Protein AF-A0A0L8V8D2-F1 (afdb_monomer)

Organism: NCBI:txid1409788

Sequence (115 aa):
MILKVLFYILFGLPLVFQMIFGIKAIRGNGPIKLWLVSLLSCVGQLSVTIINSYLMAMFIRQAESHDGLPMIGVLAVNMIFGVLLLFVILIQSVIQYRLTRAKKHNKQTTPLDSK

Radius of gyration: 20.62 Å; Cα contacts (8 Å, |Δi|>4): 71; chains: 1; bounding box: 55×22×63 Å

Solvent-accessible surface area (backbone atoms only — not comparable to full-atom values): 6420 Å² total; per-residue (Å²): 112,68,68,60,56,51,55,61,56,51,67,50,46,30,48,53,48,39,57,57,51,34,52,33,21,61,73,63,76,48,98,54,54,45,70,58,45,50,50,52,26,52,52,43,46,52,53,43,45,53,52,51,53,51,54,47,53,53,50,34,64,73,64,77,45,87,68,61,62,66,57,52,50,53,51,53,52,48,47,53,48,49,52,52,39,51,52,52,51,49,54,53,50,53,51,41,51,52,53,53,52,53,54,55,53,57,60,65,76,56,68,92,85,84,132

Mean predicted aligned error: 7.89 Å

Structure (mmCIF, N/CA/C/O backbone):
data_AF-A0A0L8V8D2-F1
#
_entry.id   AF-A0A0L8V8D2-F1
#
loop_
_atom_site.group_PDB
_atom_site.id
_atom_site.type_symbol
_atom_site.label_atom_id
_atom_site.label_alt_id
_atom_site.label_comp_id
_atom_site.label_asym_id
_atom_site.label_entity_id
_atom_site.label_seq_id
_atom_site.pdbx_PDB_ins_code
_atom_site.Cartn_x
_atom_site.Cartn_y
_atom_site.Cartn_z
_atom_site.occupancy
_atom_site.B_iso_or_equiv
_atom_site.auth_seq_id
_atom_site.auth_comp_id
_atom_site.auth_asym_id
_atom_site.auth_atom_id
_atom_site.pdbx_PDB_model_num
ATOM 1 N N . MET A 1 1 ? 11.778 12.786 -17.465 1.00 62.81 1 MET A N 1
ATOM 2 C CA . MET A 1 1 ? 11.993 12.978 -16.010 1.00 62.81 1 MET A CA 1
ATOM 3 C C . MET A 1 1 ? 10.687 12.872 -15.218 1.00 62.81 1 MET A C 1
ATOM 5 O O . MET A 1 1 ? 10.604 12.007 -14.359 1.00 62.81 1 MET A O 1
ATOM 9 N N . ILE A 1 2 ? 9.647 13.643 -15.561 1.00 73.44 2 ILE A N 1
ATOM 10 C CA . ILE A 1 2 ? 8.319 13.611 -14.904 1.00 73.44 2 ILE A CA 1
ATOM 11 C C . ILE A 1 2 ? 7.693 12.207 -14.834 1.00 73.44 2 ILE A C 1
ATOM 13 O O . ILE A 1 2 ? 7.259 11.793 -13.764 1.00 73.44 2 ILE A O 1
ATOM 17 N N . LEU A 1 3 ? 7.726 11.435 -15.927 1.00 70.06 3 LEU A N 1
ATOM 18 C CA . LEU A 1 3 ? 7.164 10.076 -15.946 1.00 70.06 3 LEU A CA 1
ATOM 19 C C . LEU A 1 3 ? 7.831 9.130 -14.931 1.00 70.06 3 LEU A C 1
ATOM 21 O O . LEU A 1 3 ? 7.156 8.296 -14.341 1.00 70.06 3 LEU A O 1
ATOM 25 N N . LYS A 1 4 ? 9.145 9.276 -14.702 1.00 70.50 4 LYS A N 1
ATOM 26 C CA . LYS A 1 4 ? 9.892 8.458 -13.731 1.00 70.50 4 LYS A CA 1
ATOM 27 C C . LYS A 1 4 ? 9.506 8.815 -12.295 1.00 70.50 4 LYS A C 1
ATOM 29 O O . LYS A 1 4 ? 9.359 7.931 -11.467 1.00 70.50 4 LYS A O 1
ATOM 34 N N . VAL A 1 5 ? 9.297 10.098 -12.005 1.00 74.31 5 VAL A N 1
ATOM 35 C CA . VAL A 1 5 ? 8.829 10.546 -10.682 1.00 74.31 5 VAL A CA 1
ATOM 36 C C . VAL A 1 5 ? 7.408 10.044 -10.419 1.00 74.31 5 VAL A C 1
ATOM 38 O O . VAL A 1 5 ? 7.139 9.491 -9.355 1.00 74.31 5 VAL A O 1
ATOM 41 N N . LEU A 1 6 ? 6.521 10.160 -11.412 1.00 75.50 6 LEU A N 1
ATOM 42 C CA . LEU A 1 6 ? 5.153 9.648 -11.333 1.00 75.50 6 LEU A CA 1
ATOM 43 C C . LEU A 1 6 ? 5.130 8.131 -11.083 1.00 75.50 6 LEU A C 1
ATOM 45 O O . LEU A 1 6 ? 4.370 7.661 -10.241 1.00 75.50 6 LEU A O 1
ATOM 49 N N . PHE A 1 7 ? 6.019 7.391 -11.751 1.00 73.50 7 PHE A N 1
ATOM 50 C CA . PHE A 1 7 ? 6.200 5.951 -11.574 1.00 73.50 7 PHE A CA 1
ATOM 51 C C . PHE A 1 7 ? 6.485 5.572 -10.114 1.00 73.50 7 PHE A C 1
ATOM 53 O O . PHE A 1 7 ? 5.818 4.695 -9.572 1.00 73.50 7 PHE A O 1
ATOM 60 N N . TYR A 1 8 ? 7.412 6.266 -9.443 1.00 72.12 8 TYR A N 1
ATOM 61 C CA . TYR A 1 8 ? 7.741 5.989 -8.038 1.00 72.12 8 TYR A CA 1
ATOM 62 C C . TYR A 1 8 ? 6.613 6.357 -7.066 1.00 72.12 8 TYR A C 1
ATOM 64 O O . TYR A 1 8 ? 6.365 5.621 -6.113 1.00 72.12 8 TYR A O 1
ATOM 72 N N . ILE A 1 9 ? 5.903 7.462 -7.314 1.00 76.44 9 ILE A N 1
ATOM 73 C CA . ILE A 1 9 ? 4.790 7.905 -6.458 1.00 76.44 9 ILE A CA 1
ATOM 74 C C . ILE A 1 9 ? 3.620 6.910 -6.515 1.00 76.44 9 ILE A C 1
ATOM 76 O O . ILE A 1 9 ? 2.969 6.663 -5.497 1.00 76.44 9 ILE A O 1
ATOM 80 N N . LEU A 1 10 ? 3.372 6.297 -7.678 1.00 79.56 10 LEU A N 1
ATOM 81 C CA . LEU A 1 10 ? 2.264 5.360 -7.865 1.00 79.56 10 LEU A CA 1
ATOM 82 C C . LEU A 1 10 ? 2.379 4.093 -7.001 1.00 79.56 10 LEU A C 1
ATOM 84 O O . LEU A 1 10 ? 1.350 3.601 -6.544 1.00 79.56 10 LEU A O 1
ATOM 88 N N . PHE A 1 11 ? 3.590 3.591 -6.719 1.00 79.12 11 PHE A N 1
ATOM 89 C CA . PHE A 1 11 ? 3.783 2.363 -5.923 1.00 79.12 11 PHE A CA 1
ATOM 90 C C . PHE A 1 11 ? 3.231 2.464 -4.502 1.00 79.12 11 PHE A C 1
ATOM 92 O O . PHE A 1 11 ? 2.649 1.512 -3.988 1.00 79.12 11 PHE A O 1
ATOM 99 N N . GLY A 1 12 ? 3.431 3.611 -3.853 1.00 81.56 12 GLY A N 1
ATOM 100 C CA . GLY A 1 12 ? 3.016 3.811 -2.467 1.00 81.56 12 GLY A CA 1
ATOM 101 C C . GLY A 1 12 ? 1.541 4.170 -2.320 1.00 81.56 12 GLY A C 1
ATOM 102 O O . GLY A 1 12 ? 1.008 4.108 -1.214 1.00 81.56 12 GLY A O 1
ATOM 103 N N . LEU A 1 13 ? 0.866 4.550 -3.408 1.00 89.44 13 LEU A N 1
ATOM 104 C CA . LEU A 1 13 ? -0.469 5.137 -3.345 1.00 89.44 13 LEU A CA 1
ATOM 105 C C . LEU A 1 13 ? -1.521 4.192 -2.729 1.00 89.44 13 LEU A C 1
ATOM 107 O O . LEU A 1 13 ? -2.229 4.635 -1.819 1.00 89.44 13 LEU A O 1
ATOM 111 N N . PRO A 1 14 ? -1.609 2.901 -3.117 1.00 90.81 14 PRO A N 1
ATOM 112 C CA . PRO A 1 14 ? -2.567 1.974 -2.509 1.00 90.81 14 PRO A CA 1
ATOM 113 C C . PRO A 1 14 ? -2.282 1.732 -1.020 1.00 90.81 14 PRO A C 1
ATOM 115 O O . PRO A 1 14 ? -3.206 1.646 -0.211 1.00 90.81 14 PRO A O 1
ATOM 118 N N . LEU A 1 15 ? -1.003 1.699 -0.633 1.00 90.81 15 LEU A N 1
ATOM 119 C CA . LEU A 1 15 ? -0.578 1.546 0.759 1.00 90.81 15 LEU A CA 1
ATOM 120 C C . LEU A 1 15 ? -0.964 2.762 1.609 1.00 90.81 15 LEU A C 1
ATOM 122 O O . LEU A 1 15 ? -1.522 2.612 2.695 1.00 90.81 15 LEU A O 1
ATOM 126 N N . VAL A 1 16 ? -0.710 3.972 1.107 1.00 91.56 16 VAL A N 1
ATOM 127 C CA . VAL A 1 16 ? -1.089 5.223 1.778 1.00 91.56 16 VAL A CA 1
ATOM 128 C C . VAL A 1 16 ? -2.608 5.314 1.921 1.00 91.56 16 VAL A C 1
ATOM 130 O O . VAL A 1 16 ? -3.106 5.642 3.001 1.00 91.56 16 VAL A O 1
ATOM 133 N N . PHE A 1 17 ? -3.353 4.951 0.875 1.00 92.56 17 PHE A N 1
ATOM 134 C CA . PHE A 1 17 ? -4.810 4.877 0.923 1.00 92.56 17 PHE A CA 1
ATOM 135 C C . PHE A 1 17 ? -5.292 3.894 2.007 1.00 92.56 17 PHE A C 1
ATOM 137 O O . PHE A 1 17 ? -6.100 4.280 2.857 1.00 92.56 17 PHE A O 1
ATOM 144 N N . GLN A 1 18 ? -4.732 2.679 2.069 1.00 93.75 18 GLN A N 1
ATOM 145 C CA . GLN A 1 18 ? -5.053 1.694 3.109 1.00 93.75 18 GLN A CA 1
ATOM 146 C C . GLN A 1 18 ? -4.732 2.204 4.521 1.00 93.75 18 GLN A C 1
ATOM 148 O O . GLN A 1 18 ? -5.513 1.989 5.451 1.00 93.75 18 GLN A O 1
ATOM 153 N N . MET A 1 19 ? -3.603 2.888 4.714 1.00 92.44 19 MET A N 1
ATOM 154 C CA . MET A 1 19 ? -3.229 3.436 6.020 1.00 92.44 19 MET A CA 1
ATOM 155 C C . MET A 1 19 ? -4.219 4.508 6.484 1.00 92.44 19 MET A C 1
ATOM 157 O O . MET A 1 19 ? -4.725 4.433 7.602 1.00 92.44 19 MET A O 1
ATOM 161 N N . ILE A 1 20 ? -4.559 5.472 5.626 1.00 92.38 20 ILE A N 1
ATOM 162 C CA . ILE A 1 20 ? -5.422 6.600 6.004 1.00 92.38 20 ILE A CA 1
ATOM 163 C C . ILE A 1 20 ? -6.877 6.149 6.171 1.00 92.38 20 ILE A C 1
ATOM 165 O O . ILE A 1 20 ? -7.500 6.394 7.210 1.00 92.38 20 ILE A O 1
ATOM 169 N N . PHE A 1 21 ? -7.441 5.490 5.158 1.00 92.06 21 PHE A N 1
ATOM 170 C CA . PHE A 1 21 ? -8.854 5.116 5.161 1.00 92.06 21 PHE A CA 1
ATOM 171 C C . PHE A 1 21 ? -9.127 3.883 6.017 1.00 92.06 21 PHE A C 1
ATOM 173 O O . PHE A 1 21 ? -10.182 3.815 6.646 1.00 92.06 21 PHE A O 1
ATOM 180 N N . GLY A 1 22 ? -8.170 2.960 6.132 1.00 88.94 22 GLY A N 1
ATOM 181 C CA . GLY A 1 22 ? -8.293 1.805 7.018 1.00 88.94 22 GLY A CA 1
ATOM 182 C C . GLY A 1 22 ? -8.379 2.223 8.484 1.00 88.94 22 GLY A C 1
ATOM 183 O O . GLY A 1 22 ? -9.276 1.781 9.198 1.00 88.94 22 GLY A O 1
ATOM 184 N N . ILE A 1 23 ? -7.542 3.170 8.928 1.00 88.44 23 ILE A N 1
ATOM 185 C CA . ILE A 1 23 ? -7.624 3.721 10.292 1.00 88.44 23 ILE A CA 1
ATOM 186 C C . ILE A 1 23 ? -8.962 4.438 10.522 1.00 88.44 23 ILE A C 1
ATOM 188 O O . ILE A 1 23 ? -9.596 4.236 11.562 1.00 88.44 23 ILE A O 1
ATOM 192 N N . LYS A 1 24 ? -9.424 5.253 9.562 1.00 88.31 24 LYS A N 1
ATOM 193 C CA . LYS A 1 24 ? -10.735 5.922 9.654 1.00 88.31 24 LYS A CA 1
ATOM 194 C C . LYS A 1 24 ? -11.883 4.913 9.763 1.00 88.31 24 LYS A C 1
ATOM 196 O O . LYS A 1 24 ? -12.777 5.110 10.587 1.00 88.31 24 LYS A O 1
ATOM 201 N N . ALA A 1 25 ? -11.827 3.823 8.998 1.00 88.94 25 ALA A N 1
ATOM 202 C CA . ALA A 1 25 ? -12.814 2.749 9.037 1.00 88.94 25 ALA A CA 1
ATOM 203 C C . ALA A 1 25 ? -12.807 1.997 10.380 1.00 88.94 25 ALA A C 1
ATOM 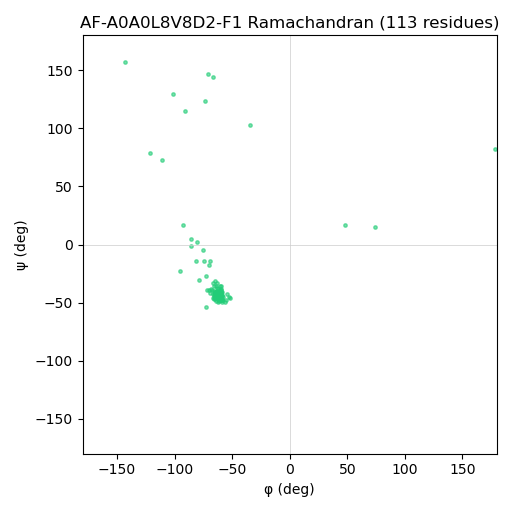205 O O . ALA A 1 25 ? -13.871 1.714 10.926 1.00 88.94 25 ALA A O 1
ATOM 206 N N . ILE A 1 26 ? -11.631 1.730 10.961 1.00 88.12 26 ILE A N 1
ATOM 207 C CA . ILE A 1 26 ? -11.502 1.097 12.288 1.00 88.12 26 ILE A CA 1
ATOM 208 C C . ILE A 1 26 ? -12.112 1.972 13.387 1.00 88.12 26 ILE A C 1
ATOM 210 O O . ILE A 1 26 ? -12.807 1.466 14.268 1.00 88.12 26 ILE A O 1
ATOM 214 N N . ARG A 1 27 ? -11.862 3.286 13.341 1.00 85.00 27 ARG A N 1
ATOM 215 C CA . ARG A 1 27 ? -12.405 4.240 14.323 1.00 85.00 27 ARG A CA 1
ATOM 216 C C . ARG A 1 27 ? -13.919 4.428 14.196 1.00 85.00 27 ARG A C 1
ATOM 218 O O . ARG A 1 27 ? -14.533 4.939 15.123 1.00 85.00 27 ARG A O 1
ATOM 225 N N . GLY A 1 28 ? -14.523 3.983 13.092 1.00 79.06 28 GLY A N 1
ATOM 226 C CA . GLY A 1 28 ? -15.937 4.214 12.796 1.00 79.06 28 GLY A CA 1
ATOM 227 C C . GLY A 1 28 ? -16.239 5.655 12.373 1.00 79.06 28 GLY A C 1
ATOM 228 O O . GLY A 1 28 ? -17.398 6.045 12.347 1.00 79.06 28 GLY A O 1
ATOM 229 N N . ASN A 1 29 ? -15.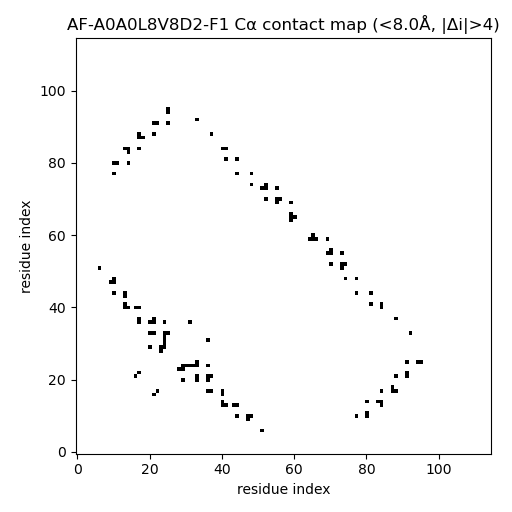211 6.436 12.021 1.00 76.12 29 ASN A N 1
ATOM 230 C CA . ASN A 1 29 ? -15.327 7.855 11.663 1.00 76.12 29 ASN A CA 1
ATOM 231 C C . ASN A 1 29 ? -15.504 8.074 10.146 1.00 76.12 29 ASN A C 1
ATOM 233 O O . ASN A 1 29 ? -15.254 9.170 9.649 1.00 76.12 29 ASN A O 1
ATOM 237 N N . GLY A 1 30 ? -15.863 7.039 9.383 1.00 72.75 30 GLY A N 1
ATOM 238 C CA . GLY A 1 30 ? -15.987 7.120 7.929 1.00 72.75 30 GLY A CA 1
ATOM 239 C C . GLY A 1 30 ? -17.154 6.295 7.384 1.00 72.75 30 GLY A C 1
ATOM 240 O O . GLY A 1 30 ? -17.563 5.326 8.023 1.00 72.75 30 GLY A O 1
ATOM 241 N N . PRO A 1 31 ? -17.667 6.642 6.189 1.00 78.56 31 PRO A N 1
ATOM 242 C CA . PRO A 1 31 ? -18.802 5.947 5.578 1.00 78.56 31 PRO A CA 1
ATOM 243 C C . PRO A 1 31 ? -18.431 4.569 5.005 1.00 78.56 31 PRO A C 1
ATOM 245 O O . PRO A 1 31 ? -19.308 3.764 4.700 1.00 78.56 31 PRO A O 1
ATOM 248 N N . ILE A 1 32 ? -17.135 4.284 4.846 1.00 84.00 32 ILE A N 1
ATOM 249 C CA . ILE A 1 32 ? -16.636 3.086 4.165 1.00 84.00 32 ILE A CA 1
ATOM 250 C C . ILE A 1 32 ? -16.196 2.036 5.191 1.00 84.00 32 ILE A C 1
ATOM 252 O O . ILE A 1 32 ? -15.411 2.319 6.097 1.00 84.00 32 ILE A O 1
ATOM 256 N N . LYS A 1 33 ? -16.677 0.798 5.025 1.00 88.94 33 LYS A N 1
ATOM 257 C CA . LYS A 1 33 ? -16.292 -0.355 5.856 1.00 88.94 33 LYS A CA 1
ATOM 258 C C . LYS A 1 33 ? -14.851 -0.786 5.564 1.00 88.94 33 LYS A C 1
ATOM 260 O O . LYS A 1 33 ? -14.433 -0.765 4.409 1.00 88.94 33 LYS A O 1
ATOM 265 N N . LEU A 1 34 ? -14.137 -1.275 6.586 1.00 89.19 34 LEU A N 1
ATOM 266 C CA . LEU A 1 34 ? -12.730 -1.695 6.471 1.00 89.19 34 LEU A CA 1
ATOM 267 C C . LEU A 1 34 ? -12.500 -2.682 5.319 1.00 89.19 34 LEU A C 1
ATOM 269 O O . LEU A 1 34 ? -11.600 -2.471 4.518 1.00 89.19 34 LEU A O 1
ATOM 273 N N . TRP A 1 35 ? -13.350 -3.706 5.192 1.00 86.69 35 TRP A N 1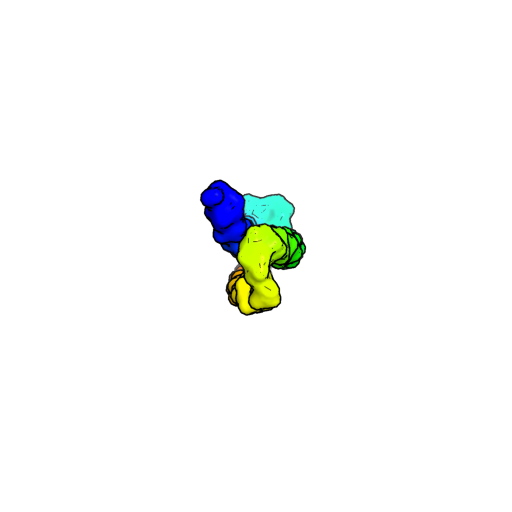
ATOM 274 C CA . TRP A 1 35 ? -13.227 -4.699 4.119 1.00 86.69 35 TRP A CA 1
ATOM 275 C C . TRP A 1 35 ? -13.318 -4.080 2.716 1.00 86.69 35 TRP A C 1
ATOM 277 O O . TRP A 1 35 ? -12.583 -4.486 1.821 1.00 86.69 35 TRP A O 1
ATOM 287 N N . LEU A 1 36 ? -14.155 -3.052 2.536 1.00 92.19 36 LEU A N 1
ATOM 288 C CA . LEU A 1 36 ? -14.291 -2.356 1.256 1.00 92.19 36 LEU A CA 1
ATOM 289 C C . LEU A 1 36 ? -13.058 -1.490 0.964 1.00 92.19 36 LEU A C 1
ATOM 291 O O . LEU A 1 36 ? -12.577 -1.486 -0.165 1.00 92.19 36 LEU A O 1
ATOM 295 N N . VAL A 1 37 ? -12.498 -0.825 1.984 1.00 92.94 37 VAL A N 1
ATOM 296 C CA . VAL A 1 37 ? -11.210 -0.115 1.861 1.00 92.94 37 VAL A CA 1
ATOM 297 C C . VAL A 1 37 ? -10.104 -1.090 1.452 1.00 92.94 37 VAL A C 1
ATOM 299 O O . VAL A 1 37 ? -9.389 -0.821 0.494 1.00 92.94 37 VAL A O 1
ATOM 302 N N . SER A 1 38 ? -10.008 -2.245 2.114 1.00 92.56 38 SER A N 1
ATOM 303 C CA . SER A 1 38 ? -9.032 -3.289 1.786 1.00 92.56 38 SER A CA 1
ATOM 304 C C . SER A 1 38 ? -9.182 -3.813 0.361 1.00 92.56 38 SER A C 1
ATOM 306 O O . SER A 1 38 ? -8.183 -3.975 -0.335 1.00 92.56 38 SER A O 1
ATOM 308 N N . LEU A 1 39 ? -10.415 -4.035 -0.101 1.00 93.06 39 LEU A N 1
ATOM 309 C CA . LEU A 1 39 ? -10.677 -4.497 -1.462 1.00 93.06 39 LEU A CA 1
ATOM 310 C C . LEU A 1 39 ? -10.265 -3.447 -2.503 1.00 93.06 39 LEU A C 1
ATOM 312 O O . LEU A 1 39 ? -9.587 -3.788 -3.469 1.00 93.06 39 LEU A O 1
ATOM 316 N N . LEU A 1 40 ? -10.590 -2.170 -2.271 1.00 93.44 40 LEU A N 1
ATOM 317 C CA . LEU A 1 40 ? -10.147 -1.066 -3.130 1.00 93.44 40 LEU A CA 1
ATOM 318 C C . LEU A 1 40 ? -8.623 -0.945 -3.170 1.00 93.44 40 LEU A C 1
ATOM 320 O O . LEU A 1 40 ? -8.063 -0.760 -4.245 1.00 93.44 40 LEU A O 1
ATOM 324 N N . SER A 1 41 ? -7.945 -1.092 -2.033 1.00 93.62 41 SER A N 1
ATOM 325 C CA . SER A 1 41 ? -6.483 -1.055 -1.975 1.00 93.62 41 SER A CA 1
ATOM 326 C C . SER A 1 41 ? -5.845 -2.219 -2.729 1.00 93.62 41 SER A C 1
ATOM 328 O O . SER A 1 41 ? -4.875 -2.012 -3.453 1.00 93.62 41 SER A O 1
ATOM 330 N N . CYS A 1 42 ? -6.397 -3.432 -2.618 1.00 92.75 42 CYS A N 1
ATOM 331 C CA . CYS A 1 42 ? -5.917 -4.589 -3.377 1.00 92.75 42 CYS A CA 1
ATOM 332 C C . CYS A 1 42 ? -6.099 -4.390 -4.887 1.00 92.75 42 CYS A C 1
ATOM 334 O O . CYS A 1 42 ? -5.162 -4.608 -5.653 1.00 92.75 42 CYS A O 1
ATOM 336 N N . VAL A 1 43 ? -7.276 -3.927 -5.319 1.00 94.19 43 VAL A N 1
ATOM 337 C CA . VAL A 1 43 ? -7.536 -3.611 -6.733 1.00 94.19 43 VAL A CA 1
ATOM 338 C C . VAL A 1 43 ? -6.615 -2.486 -7.211 1.00 94.19 43 VAL A C 1
ATOM 340 O O . VAL A 1 43 ? -6.036 -2.581 -8.289 1.00 94.19 43 VAL A O 1
ATOM 343 N N . GLY A 1 44 ? -6.412 -1.455 -6.390 1.00 92.25 44 GLY A N 1
ATOM 344 C CA . GLY A 1 44 ? -5.478 -0.366 -6.666 1.00 92.25 44 GLY A CA 1
ATOM 345 C C . GLY A 1 44 ? -4.044 -0.860 -6.854 1.00 92.25 44 GLY A C 1
ATOM 346 O O . GLY A 1 44 ? -3.391 -0.468 -7.817 1.00 92.25 44 GLY A O 1
ATOM 347 N N . GLN A 1 45 ? -3.573 -1.768 -5.996 1.00 91.75 45 GLN A N 1
ATOM 348 C CA . GLN A 1 45 ? -2.238 -2.360 -6.102 1.00 91.75 45 GLN A CA 1
ATOM 349 C C . GLN A 1 45 ? -2.068 -3.178 -7.389 1.00 91.75 45 GLN A C 1
ATOM 351 O O . GLN A 1 45 ? -1.026 -3.084 -8.042 1.00 91.75 45 GLN A O 1
ATOM 356 N N . LEU A 1 46 ? -3.089 -3.939 -7.791 1.00 91.50 46 LEU A N 1
ATOM 357 C CA . LEU A 1 46 ? -3.075 -4.675 -9.059 1.00 91.50 46 LEU A CA 1
ATOM 358 C C . LEU A 1 46 ? -3.033 -3.725 -10.261 1.00 91.50 46 LEU A C 1
ATOM 360 O O . LEU A 1 46 ? -2.190 -3.893 -11.141 1.00 91.50 46 LEU A O 1
ATOM 364 N N . SER A 1 47 ? -3.875 -2.690 -10.268 1.00 91.94 47 SER A N 1
ATOM 365 C CA . SER A 1 47 ? -3.887 -1.675 -11.327 1.00 91.94 47 SER A CA 1
ATOM 366 C C . SER A 1 47 ? -2.541 -0.960 -11.447 1.00 91.94 47 SER A C 1
ATOM 368 O O . SER A 1 47 ? -2.007 -0.835 -12.547 1.00 91.94 47 SER A O 1
ATOM 370 N N . VAL A 1 48 ? -1.945 -0.552 -10.321 1.00 90.81 48 VAL A N 1
ATOM 371 C CA . VAL A 1 48 ? -0.608 0.063 -10.286 1.00 90.81 48 VAL A CA 1
ATOM 372 C C . VAL A 1 48 ? 0.453 -0.896 -10.820 1.00 90.81 48 VAL A C 1
ATOM 374 O O . VAL A 1 48 ? 1.301 -0.481 -11.606 1.00 90.81 48 VAL A O 1
ATOM 377 N N . THR A 1 49 ? 0.384 -2.179 -10.459 1.00 90.00 49 THR A N 1
ATOM 378 C CA . THR A 1 49 ? 1.326 -3.191 -10.953 1.00 90.00 49 THR A CA 1
ATOM 379 C C . THR A 1 49 ? 1.260 -3.304 -12.476 1.00 90.00 49 THR A C 1
ATOM 381 O O . THR A 1 49 ? 2.295 -3.225 -13.132 1.00 90.00 49 THR A O 1
ATOM 384 N N . ILE A 1 50 ? 0.055 -3.405 -13.048 1.00 89.62 50 ILE A N 1
ATOM 385 C CA . ILE A 1 50 ? -0.150 -3.500 -14.502 1.00 89.62 50 ILE A CA 1
ATOM 386 C C . ILE A 1 50 ? 0.376 -2.247 -15.212 1.00 89.62 50 ILE A C 1
ATOM 388 O O . ILE A 1 50 ? 1.133 -2.357 -16.179 1.00 89.62 50 ILE A O 1
ATOM 392 N N . ILE A 1 51 ? 0.018 -1.058 -14.717 1.00 89.12 51 ILE A N 1
ATOM 393 C CA . ILE A 1 51 ? 0.462 0.221 -15.290 1.00 89.12 51 ILE A CA 1
ATOM 394 C C . ILE A 1 51 ? 1.990 0.322 -15.241 1.00 89.12 51 ILE A C 1
A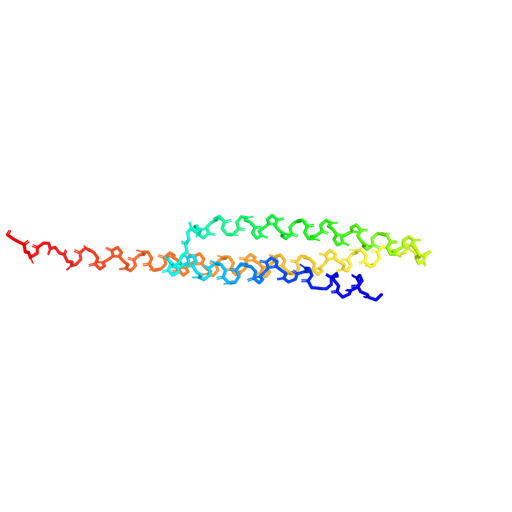TOM 396 O O . ILE A 1 51 ? 2.616 0.684 -16.238 1.00 89.12 51 ILE A O 1
ATOM 400 N N . ASN A 1 52 ? 2.605 -0.046 -14.115 1.00 87.06 52 ASN A N 1
ATOM 401 C CA . ASN A 1 52 ? 4.052 0.012 -13.952 1.00 87.06 52 ASN A CA 1
ATOM 402 C C . ASN A 1 52 ? 4.778 -0.997 -14.853 1.00 87.06 52 ASN A C 1
ATOM 404 O O . ASN A 1 52 ? 5.802 -0.666 -15.453 1.00 87.06 52 ASN A O 1
ATOM 408 N N . SER A 1 53 ? 4.244 -2.208 -15.011 1.00 86.25 53 SER A N 1
ATOM 409 C CA . SER A 1 53 ? 4.786 -3.189 -15.955 1.00 86.25 53 SER A CA 1
ATOM 410 C C . SER A 1 53 ? 4.710 -2.690 -17.399 1.00 86.25 53 SER A C 1
ATOM 412 O O . SER A 1 53 ? 5.684 -2.829 -18.140 1.00 86.25 53 SER A O 1
ATOM 414 N N . TYR A 1 54 ? 3.600 -2.058 -17.791 1.00 86.75 54 TYR A N 1
ATOM 415 C CA . TYR A 1 54 ? 3.443 -1.491 -19.130 1.00 86.75 54 TYR A CA 1
ATOM 416 C C . TYR A 1 54 ? 4.405 -0.320 -19.382 1.00 86.75 54 TYR A C 1
ATOM 418 O O . TYR A 1 54 ? 5.098 -0.303 -20.399 1.00 86.75 54 TYR A O 1
ATOM 426 N N . LEU A 1 55 ? 4.518 0.622 -18.436 1.00 85.31 55 LEU A N 1
ATOM 427 C CA . LEU A 1 55 ? 5.464 1.741 -18.539 1.00 85.31 55 LEU A CA 1
ATOM 428 C C . LEU A 1 55 ? 6.909 1.249 -18.658 1.00 85.31 55 LEU A C 1
ATOM 430 O O . LEU A 1 55 ? 7.663 1.752 -19.490 1.00 85.31 55 LEU A O 1
ATOM 434 N N . MET A 1 56 ? 7.296 0.255 -17.855 1.00 84.62 56 MET A N 1
ATOM 435 C CA . MET A 1 56 ? 8.642 -0.309 -17.921 1.00 84.62 56 MET A CA 1
ATOM 436 C C . MET A 1 56 ? 8.899 -0.996 -19.267 1.00 84.62 56 MET A C 1
ATOM 438 O O . MET A 1 56 ? 9.949 -0.779 -19.863 1.00 84.62 56 MET A O 1
ATOM 442 N N . ALA A 1 57 ? 7.930 -1.745 -19.801 1.00 84.88 57 ALA A N 1
ATOM 443 C CA . ALA A 1 57 ? 8.052 -2.353 -21.125 1.00 84.88 57 ALA A CA 1
ATOM 444 C C . ALA A 1 57 ? 8.250 -1.304 -22.236 1.00 84.88 57 ALA A C 1
ATOM 446 O O . ALA A 1 57 ? 9.048 -1.518 -23.149 1.00 84.88 57 ALA A O 1
ATOM 447 N N . MET A 1 58 ? 7.579 -0.149 -22.149 1.00 83.69 58 MET A N 1
ATOM 448 C CA . MET A 1 58 ? 7.803 0.960 -23.085 1.00 83.69 58 MET A CA 1
ATOM 449 C C . MET A 1 58 ? 9.213 1.548 -22.961 1.00 83.69 58 MET A C 1
ATOM 451 O O . MET A 1 58 ? 9.848 1.809 -23.981 1.00 83.69 58 MET A O 1
ATOM 455 N N . PHE A 1 59 ? 9.727 1.722 -21.738 1.00 81.56 59 PHE A N 1
ATOM 456 C CA . PHE A 1 59 ? 11.087 2.225 -21.527 1.00 81.56 59 PHE A CA 1
ATOM 457 C C . PHE A 1 59 ? 12.160 1.267 -22.044 1.00 81.56 59 PHE A C 1
ATOM 459 O O . PHE A 1 59 ? 13.105 1.721 -22.680 1.00 81.56 59 PHE A O 1
ATOM 466 N N . ILE A 1 60 ? 11.998 -0.039 -21.816 1.00 83.44 60 ILE A N 1
ATOM 467 C CA . ILE A 1 60 ? 12.903 -1.080 -22.326 1.00 83.44 60 ILE A CA 1
ATOM 468 C C . ILE A 1 60 ? 12.952 -1.027 -23.859 1.00 83.44 60 ILE A C 1
ATOM 470 O O . ILE A 1 60 ? 14.033 -0.960 -24.438 1.00 83.44 60 ILE A O 1
ATOM 474 N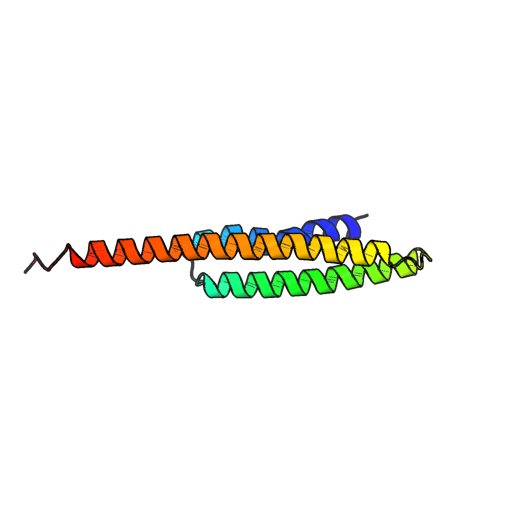 N . ARG A 1 61 ? 11.784 -0.949 -24.517 1.00 83.12 61 ARG A N 1
ATOM 475 C CA . ARG A 1 61 ? 11.693 -0.823 -25.983 1.00 83.12 61 ARG A CA 1
ATOM 476 C C . ARG A 1 61 ? 12.367 0.440 -26.521 1.00 83.12 61 ARG A C 1
ATOM 478 O O . ARG A 1 61 ? 12.997 0.378 -27.567 1.00 83.12 61 ARG A O 1
ATOM 485 N N . GLN A 1 62 ? 12.236 1.573 -25.829 1.00 81.94 62 GLN A N 1
ATOM 486 C CA . GLN A 1 62 ? 12.878 2.831 -26.235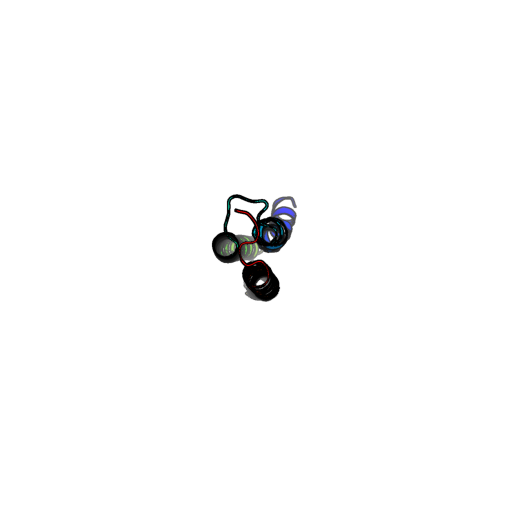 1.00 81.94 62 GLN A CA 1
ATOM 487 C C . GLN A 1 62 ? 14.392 2.843 -26.005 1.00 81.94 62 GLN A C 1
ATOM 489 O O . GLN A 1 62 ? 15.100 3.567 -26.694 1.00 81.94 62 GLN A O 1
ATOM 494 N N . ALA A 1 63 ? 14.887 2.078 -25.034 1.00 80.50 63 ALA A N 1
ATOM 495 C CA . ALA A 1 63 ? 16.304 2.020 -24.694 1.00 80.50 63 ALA A CA 1
ATOM 496 C C . ALA A 1 63 ? 17.101 1.005 -25.539 1.00 80.50 63 ALA A C 1
ATOM 498 O O . ALA A 1 63 ? 18.259 0.756 -25.209 1.00 80.50 63 ALA A O 1
ATOM 499 N N . GLU A 1 64 ? 16.475 0.363 -26.541 1.00 74.75 64 GLU A N 1
ATOM 500 C CA . GLU A 1 64 ? 17.021 -0.757 -27.346 1.00 74.75 64 GLU A CA 1
ATOM 501 C C . GLU A 1 64 ? 17.658 -1.888 -26.514 1.00 74.75 64 GLU A C 1
ATOM 503 O O . GLU A 1 64 ? 18.396 -2.740 -27.008 1.00 74.75 64 GLU A O 1
ATOM 508 N N . SER A 1 65 ? 17.351 -1.918 -25.221 1.00 65.62 65 SER A N 1
ATOM 509 C CA . SER A 1 65 ? 17.903 -2.861 -24.267 1.00 65.62 65 SER A CA 1
ATOM 510 C C . SER A 1 65 ? 16.966 -4.059 -24.238 1.00 65.62 65 SER A C 1
ATOM 512 O O . SER A 1 65 ? 15.818 -3.926 -23.833 1.00 65.62 65 SER A O 1
ATOM 514 N N . HIS A 1 66 ? 17.426 -5.229 -24.676 1.00 65.19 66 HIS A N 1
ATOM 515 C CA . HIS A 1 66 ? 16.618 -6.457 -24.665 1.00 65.19 66 HIS A CA 1
ATOM 516 C C . HIS A 1 66 ? 16.572 -7.158 -23.297 1.00 65.19 66 HIS A C 1
ATOM 518 O O . HIS A 1 66 ? 15.932 -8.201 -23.160 1.00 65.19 66 HIS A O 1
ATOM 524 N N . ASP A 1 67 ? 17.212 -6.592 -22.273 1.00 74.38 67 ASP A N 1
ATOM 525 C CA . ASP A 1 67 ? 17.253 -7.206 -20.953 1.00 74.38 67 ASP A CA 1
ATOM 526 C C . ASP A 1 67 ? 15.909 -7.084 -20.231 1.00 74.38 67 ASP A C 1
ATOM 528 O O . ASP A 1 67 ? 15.395 -5.996 -19.975 1.00 74.38 67 ASP A O 1
ATOM 532 N N . GLY A 1 68 ? 15.359 -8.231 -19.826 1.00 77.06 68 GLY A N 1
ATOM 533 C CA . GLY A 1 68 ? 14.156 -8.319 -18.990 1.00 77.06 68 GLY A CA 1
ATOM 534 C C . GLY A 1 68 ? 14.394 -7.974 -17.514 1.00 77.06 68 GLY A C 1
ATOM 535 O O . GLY A 1 68 ? 13.442 -7.904 -16.734 1.00 77.06 68 GLY A O 1
ATOM 536 N N . LEU A 1 69 ? 15.646 -7.733 -17.112 1.00 83.19 69 LEU A N 1
ATOM 537 C CA . LEU A 1 69 ? 16.035 -7.440 -15.730 1.00 83.19 69 LEU A CA 1
ATOM 538 C C . LEU A 1 69 ? 15.257 -6.260 -15.106 1.00 83.19 69 LEU A C 1
ATOM 540 O O . LEU A 1 69 ? 14.783 -6.399 -13.974 1.00 83.19 69 LEU A O 1
ATOM 544 N N . PRO A 1 70 ? 15.024 -5.130 -15.809 1.00 82.50 70 PRO A N 1
ATOM 545 C CA . PRO A 1 70 ? 14.240 -4.024 -15.262 1.00 82.50 70 PRO A CA 1
ATOM 546 C C . PRO A 1 70 ? 12.772 -4.406 -15.024 1.00 82.50 70 PRO A C 1
ATOM 548 O O . PRO A 1 70 ? 12.153 -3.930 -14.072 1.00 82.50 70 PRO A O 1
ATOM 551 N N . MET A 1 71 ? 12.214 -5.302 -15.844 1.00 83.44 71 MET A N 1
ATOM 552 C CA . MET A 1 71 ? 10.842 -5.788 -15.688 1.00 83.44 71 MET A CA 1
ATOM 553 C C . MET A 1 71 ? 10.703 -6.674 -14.443 1.00 83.44 71 MET A C 1
ATOM 555 O O . MET A 1 71 ? 9.753 -6.507 -13.676 1.00 83.44 71 MET A O 1
ATOM 559 N N . ILE A 1 72 ? 11.688 -7.546 -14.194 1.00 86.31 72 ILE A N 1
ATOM 560 C CA . ILE A 1 72 ? 11.770 -8.352 -12.965 1.00 86.31 72 ILE A CA 1
ATOM 561 C C . ILE A 1 72 ? 11.891 -7.441 -11.739 1.00 86.31 72 ILE A C 1
ATOM 563 O O . ILE A 1 72 ? 11.179 -7.642 -10.756 1.00 86.31 72 ILE A O 1
ATOM 567 N N . GLY A 1 73 ? 12.727 -6.400 -11.808 1.00 87.12 73 GLY A N 1
ATOM 568 C CA . GLY A 1 73 ? 12.879 -5.426 -10.724 1.00 87.12 73 GLY A CA 1
ATOM 569 C C . GLY A 1 73 ? 11.563 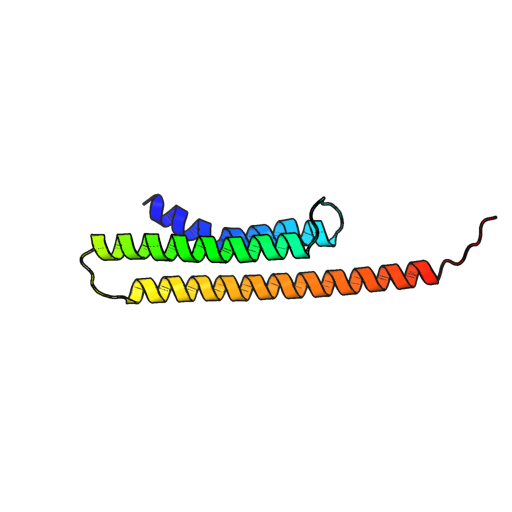-4.730 -10.360 1.00 87.12 73 GLY A C 1
ATOM 570 O O . GLY A 1 73 ? 11.204 -4.650 -9.187 1.00 87.12 73 GLY A O 1
ATOM 571 N N . VAL A 1 74 ? 10.792 -4.289 -11.358 1.00 87.00 74 VAL A N 1
ATOM 572 C CA . VAL A 1 74 ? 9.471 -3.668 -11.140 1.00 87.00 74 VAL A CA 1
ATOM 573 C C . VAL A 1 74 ? 8.479 -4.643 -10.516 1.00 87.00 74 VAL A C 1
ATOM 575 O O . VAL A 1 74 ? 7.723 -4.260 -9.621 1.00 87.00 74 VAL A O 1
ATOM 578 N N . LEU A 1 75 ? 8.478 -5.899 -10.961 1.00 87.50 75 LEU A N 1
ATOM 579 C CA . LEU A 1 75 ? 7.611 -6.924 -10.390 1.00 87.50 75 LEU A CA 1
ATOM 580 C C . LEU A 1 75 ? 7.975 -7.210 -8.926 1.00 87.50 75 LEU A C 1
ATOM 582 O O . LEU A 1 75 ? 7.087 -7.243 -8.077 1.00 87.50 75 LEU A O 1
ATOM 586 N N . ALA A 1 76 ? 9.268 -7.339 -8.618 1.00 90.12 76 ALA A N 1
ATOM 587 C CA . ALA A 1 76 ? 9.758 -7.569 -7.261 1.00 90.12 76 ALA A CA 1
ATOM 588 C C . ALA A 1 76 ? 9.381 -6.419 -6.313 1.00 90.12 76 ALA A C 1
ATOM 590 O O . ALA A 1 76 ? 8.863 -6.660 -5.223 1.00 90.12 76 ALA A O 1
ATOM 591 N N . VAL A 1 77 ? 9.556 -5.164 -6.744 1.00 89.12 77 VAL A N 1
ATOM 592 C CA . VAL A 1 77 ? 9.145 -3.993 -5.953 1.00 89.12 77 VAL A CA 1
ATOM 593 C C . VAL A 1 77 ? 7.629 -3.988 -5.730 1.00 89.12 77 VAL A C 1
ATOM 595 O O . VAL A 1 77 ? 7.185 -3.814 -4.595 1.00 89.12 77 VAL A O 1
ATOM 598 N N . ASN A 1 78 ? 6.819 -4.245 -6.765 1.00 88.50 78 ASN A N 1
ATOM 599 C CA . ASN A 1 78 ? 5.360 -4.340 -6.613 1.00 88.50 78 ASN A CA 1
ATOM 600 C C . ASN A 1 78 ? 4.945 -5.451 -5.639 1.00 88.50 78 ASN A C 1
ATOM 602 O O . ASN A 1 78 ? 4.027 -5.242 -4.845 1.00 88.50 78 ASN A O 1
ATOM 606 N N . MET A 1 79 ? 5.624 -6.603 -5.665 1.00 89.19 79 MET A N 1
ATOM 607 C CA . MET A 1 79 ? 5.377 -7.690 -4.716 1.00 89.19 79 MET A CA 1
ATOM 608 C C . MET A 1 79 ? 5.688 -7.272 -3.280 1.00 89.19 79 MET A C 1
ATOM 610 O O . MET A 1 79 ? 4.873 -7.531 -2.400 1.00 89.19 79 MET A O 1
ATOM 614 N N . ILE A 1 80 ? 6.804 -6.579 -3.033 1.00 92.12 80 ILE A N 1
ATOM 615 C CA . ILE A 1 80 ? 7.148 -6.072 -1.694 1.00 92.12 80 ILE A CA 1
ATOM 616 C C . ILE A 1 80 ? 6.048 -5.138 -1.176 1.00 92.12 80 ILE A C 1
ATOM 618 O O . ILE A 1 80 ? 5.559 -5.319 -0.060 1.00 92.12 80 ILE A O 1
ATOM 622 N N . PHE A 1 81 ? 5.600 -4.182 -1.996 1.00 90.56 81 PHE A N 1
ATOM 623 C CA . PHE A 1 81 ? 4.494 -3.295 -1.624 1.00 90.56 81 PHE A CA 1
ATOM 624 C C . PHE A 1 81 ? 3.178 -4.053 -1.418 1.00 90.56 81 PHE A C 1
ATOM 626 O O . PHE A 1 81 ? 2.441 -3.736 -0.487 1.00 90.56 81 PHE A O 1
ATOM 633 N N . GLY A 1 82 ? 2.900 -5.085 -2.218 1.00 91.38 82 GLY A N 1
ATOM 634 C CA . GLY A 1 82 ? 1.742 -5.960 -2.035 1.00 91.38 82 GLY A CA 1
ATOM 635 C C . GLY A 1 82 ? 1.779 -6.733 -0.714 1.00 91.38 82 GLY A C 1
ATOM 636 O O . GLY A 1 82 ? 0.780 -6.779 0.001 1.00 91.38 82 GLY A O 1
ATOM 637 N N . VAL A 1 83 ? 2.936 -7.280 -0.334 1.00 93.19 83 VAL A N 1
ATOM 638 C CA . VAL A 1 83 ? 3.125 -7.958 0.959 1.00 93.19 83 VAL A CA 1
ATOM 639 C C . VAL A 1 83 ? 2.943 -6.975 2.116 1.00 93.19 83 VAL A C 1
ATOM 641 O O . VAL A 1 83 ? 2.228 -7.280 3.071 1.00 93.19 83 VAL A O 1
ATOM 644 N N . LEU A 1 84 ? 3.517 -5.773 2.018 1.00 94.19 84 LEU A N 1
ATOM 645 C CA . LEU A 1 84 ? 3.316 -4.712 3.009 1.00 94.19 84 LEU A CA 1
ATOM 646 C C . LEU A 1 84 ? 1.840 -4.308 3.116 1.00 94.19 84 LEU A C 1
ATOM 648 O O . LEU A 1 84 ? 1.331 -4.133 4.222 1.00 94.19 84 LEU A O 1
ATOM 652 N N . LEU A 1 85 ? 1.130 -4.213 1.989 1.00 93.25 85 LEU A N 1
ATOM 653 C CA . LEU A 1 85 ? -0.302 -3.923 1.953 1.00 93.25 85 LEU A CA 1
ATOM 654 C C . LEU A 1 85 ? -1.100 -4.980 2.720 1.00 93.25 85 LEU A C 1
ATOM 656 O O . LEU A 1 85 ? -1.905 -4.637 3.586 1.00 93.25 85 LEU A O 1
ATOM 660 N N . LEU A 1 86 ? -0.847 -6.261 2.442 1.00 93.12 86 LEU A N 1
ATOM 661 C CA . LEU A 1 86 ? -1.489 -7.374 3.140 1.00 93.12 86 LEU A CA 1
ATOM 662 C C . LEU A 1 86 ? -1.191 -7.341 4.639 1.00 93.12 86 LEU A C 1
ATOM 664 O O . LEU A 1 86 ? -2.100 -7.520 5.449 1.00 93.12 86 LEU A O 1
ATOM 668 N N . PHE A 1 87 ? 0.050 -7.044 5.022 1.00 94.75 87 PHE A N 1
ATOM 669 C CA . PHE A 1 87 ? 0.439 -6.915 6.422 1.00 94.75 87 PHE A CA 1
ATOM 670 C C . PHE A 1 87 ? -0.336 -5.795 7.136 1.00 94.75 87 PHE A C 1
ATOM 672 O O . PHE A 1 87 ? -0.886 -6.009 8.219 1.00 94.75 87 PHE 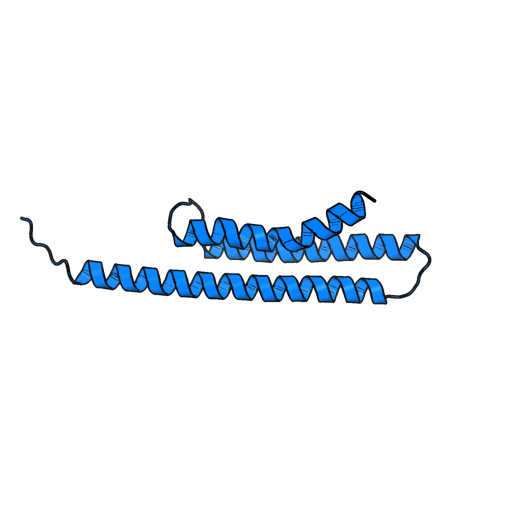A O 1
ATOM 679 N N . VAL A 1 88 ? -0.469 -4.624 6.504 1.00 94.38 88 VAL A N 1
ATOM 680 C CA . VAL A 1 88 ? -1.273 -3.511 7.034 1.00 94.38 88 VAL A CA 1
ATOM 681 C C . VAL A 1 88 ? -2.747 -3.909 7.160 1.00 94.38 88 VAL A C 1
ATOM 683 O O . VAL A 1 88 ? -3.358 -3.650 8.198 1.00 94.38 88 VAL A O 1
ATOM 686 N N . ILE A 1 89 ? -3.320 -4.573 6.151 1.00 93.75 89 ILE A N 1
ATOM 687 C CA . ILE A 1 89 ? -4.710 -5.058 6.179 1.00 93.75 89 ILE A CA 1
ATOM 688 C C . ILE A 1 89 ? -4.927 -6.035 7.343 1.00 93.75 89 ILE A C 1
ATOM 690 O O . ILE A 1 89 ? -5.922 -5.917 8.066 1.00 93.75 89 ILE A O 1
ATOM 694 N N . LEU A 1 90 ? -4.001 -6.974 7.559 1.00 94.19 90 LEU A N 1
ATOM 695 C CA . LEU A 1 90 ? -4.070 -7.946 8.650 1.00 94.19 90 LEU A CA 1
ATOM 696 C C . LEU A 1 90 ? -4.041 -7.258 10.016 1.00 94.19 90 LEU A C 1
ATOM 698 O O . LEU A 1 90 ? -4.925 -7.505 10.839 1.00 94.19 90 LEU A O 1
ATOM 702 N N . ILE A 1 91 ? -3.086 -6.350 10.243 1.00 94.06 91 ILE A N 1
ATOM 703 C CA . ILE A 1 91 ? -3.000 -5.581 11.493 1.00 94.06 91 ILE A CA 1
ATOM 704 C C . ILE A 1 91 ? -4.306 -4.826 11.745 1.00 94.06 91 ILE A C 1
ATOM 706 O O . ILE A 1 91 ? -4.882 -4.915 12.831 1.00 94.06 91 ILE A O 1
ATOM 710 N N . GLN A 1 92 ? -4.804 -4.109 10.737 1.00 91.81 92 GLN A N 1
ATOM 711 C CA . GLN A 1 92 ? -6.032 -3.329 10.856 1.00 91.81 92 GLN A CA 1
ATOM 712 C C . GLN A 1 92 ? -7.252 -4.212 11.160 1.00 91.81 92 GLN A C 1
ATOM 714 O O . GLN A 1 92 ? -8.087 -3.851 11.993 1.00 91.81 92 GLN A O 1
ATOM 719 N N . SER A 1 93 ? -7.322 -5.398 10.554 1.00 90.44 93 SER A N 1
ATOM 720 C CA . SER A 1 93 ? -8.390 -6.374 10.795 1.00 90.44 93 SER A CA 1
ATOM 721 C C . SER A 1 93 ? -8.347 -6.930 12.222 1.00 90.44 93 SER A C 1
ATOM 723 O O . SER A 1 93 ? -9.378 -7.000 12.893 1.00 90.44 93 SER A O 1
ATOM 725 N N . VAL A 1 94 ? -7.155 -7.253 12.737 1.00 92.50 94 VAL A N 1
ATOM 726 C CA . VAL A 1 94 ? -6.973 -7.709 14.126 1.00 92.50 94 VAL A CA 1
ATOM 727 C C . VAL A 1 94 ? -7.380 -6.621 15.121 1.00 92.50 94 VAL A C 1
ATOM 729 O O . VAL A 1 94 ? -8.067 -6.910 16.105 1.00 92.50 94 VAL A O 1
ATOM 732 N N . ILE A 1 95 ? -7.006 -5.362 14.868 1.00 91.31 95 ILE A N 1
ATOM 733 C CA . ILE A 1 95 ? -7.406 -4.227 15.712 1.00 91.31 95 ILE A CA 1
ATOM 734 C C . ILE A 1 95 ? -8.933 -4.080 15.714 1.00 91.31 95 ILE A C 1
ATOM 736 O O . ILE A 1 95 ? -9.539 -3.983 16.784 1.00 91.31 95 ILE A O 1
ATOM 740 N N . GLN A 1 96 ? -9.576 -4.118 14.542 1.00 89.56 96 GLN A N 1
ATOM 741 C CA . GLN A 1 96 ? -11.034 -4.022 14.438 1.00 89.56 96 GLN A CA 1
ATOM 742 C C . GLN A 1 96 ? -11.739 -5.157 15.195 1.00 89.56 96 GLN A C 1
ATOM 744 O O . GLN A 1 96 ? -12.728 -4.916 15.897 1.00 89.56 96 GLN A O 1
ATOM 749 N N . TYR A 1 97 ? -11.215 -6.381 15.100 1.00 88.38 97 TYR A N 1
ATOM 750 C CA . TYR A 1 97 ? -11.743 -7.536 15.820 1.00 88.38 97 TYR A CA 1
ATOM 751 C C . TYR A 1 97 ? -11.673 -7.338 17.341 1.00 88.38 97 TYR A C 1
ATOM 753 O O . TYR A 1 97 ? -12.676 -7.512 18.040 1.00 88.38 97 TYR A O 1
ATOM 761 N N . ARG A 1 98 ? -10.521 -6.888 17.861 1.00 89.06 98 ARG A N 1
ATOM 762 C CA . ARG A 1 98 ? -10.339 -6.611 19.296 1.00 89.06 98 ARG A CA 1
ATOM 763 C C . ARG A 1 98 ? -11.295 -5.530 19.803 1.00 89.06 98 ARG A C 1
ATOM 765 O O . ARG A 1 98 ? -11.930 -5.722 20.839 1.00 89.06 98 ARG A O 1
ATOM 772 N N . LEU A 1 99 ? -11.452 -4.433 19.059 1.00 87.56 99 LEU A N 1
ATOM 773 C CA . LEU A 1 99 ? -12.369 -3.345 19.420 1.00 87.56 99 LEU A CA 1
ATOM 774 C C . LEU A 1 99 ? -13.834 -3.797 19.417 1.00 87.56 99 LEU A C 1
ATOM 776 O O . LEU A 1 99 ? -14.591 -3.460 20.327 1.00 87.56 99 LEU A O 1
ATOM 780 N N . THR A 1 100 ? -14.233 -4.596 18.426 1.00 85.94 100 THR A N 1
ATOM 781 C CA . THR A 1 100 ? -15.594 -5.147 18.348 1.00 85.94 100 THR A CA 1
ATOM 782 C C . THR A 1 100 ? -15.888 -6.068 19.533 1.00 85.94 100 THR A C 1
ATOM 784 O O . THR A 1 100 ? -16.956 -5.971 20.140 1.00 85.94 100 THR A O 1
ATOM 787 N N . ARG A 1 101 ? -14.926 -6.913 19.929 1.00 85.00 101 ARG A N 1
ATOM 788 C CA . ARG A 1 101 ? -15.070 -7.800 21.092 1.00 85.00 101 ARG A CA 1
ATOM 789 C C . ARG A 1 101 ? -15.182 -7.017 22.406 1.00 85.00 101 ARG A C 1
ATOM 791 O O . ARG A 1 101 ? -16.050 -7.330 23.217 1.00 85.00 101 ARG A O 1
ATOM 798 N N . ALA A 1 102 ? -14.362 -5.980 22.591 1.00 81.38 102 ALA A N 1
ATOM 799 C CA . ALA A 1 102 ? -14.405 -5.125 23.781 1.00 81.38 102 ALA A CA 1
ATOM 800 C C . ALA A 1 102 ? -15.750 -4.389 23.921 1.00 81.38 102 ALA A C 1
ATOM 802 O O . ALA A 1 102 ? -16.336 -4.368 25.003 1.00 81.38 102 ALA A O 1
ATOM 803 N N . LYS A 1 103 ? -16.293 -3.857 22.815 1.00 80.19 103 LYS A N 1
ATOM 804 C CA . LYS A 1 103 ? -17.628 -3.233 22.801 1.00 80.19 103 LYS A CA 1
ATOM 805 C C . LYS A 1 103 ? -18.735 -4.223 23.168 1.00 80.19 103 LYS A C 1
ATOM 807 O O . LYS A 1 103 ? -19.643 -3.861 23.909 1.00 80.19 103 LYS A O 1
ATOM 812 N N . LYS A 1 104 ? -18.658 -5.467 22.677 1.00 75.12 104 LYS A N 1
ATOM 813 C CA . LYS A 1 104 ? -19.645 -6.512 22.989 1.00 75.12 104 LYS A CA 1
ATOM 814 C C . LYS A 1 104 ? -19.646 -6.869 24.480 1.00 75.12 104 LYS A C 1
ATOM 816 O O . LYS A 1 104 ? -20.720 -6.986 25.053 1.00 75.12 104 LYS A O 1
ATOM 821 N N . HIS A 1 105 ? -18.470 -6.965 25.104 1.00 68.19 105 HIS A N 1
ATOM 822 C CA . HIS A 1 105 ? -18.351 -7.236 26.541 1.00 68.19 105 HIS A CA 1
ATOM 823 C C . HIS A 1 105 ? -18.924 -6.097 27.401 1.00 68.19 105 HIS A C 1
ATOM 825 O O . HIS A 1 105 ? -19.697 -6.353 28.317 1.00 68.19 105 HIS A O 1
ATOM 831 N N . ASN A 1 106 ? -18.619 -4.836 27.070 1.00 68.62 106 ASN A N 1
ATOM 832 C CA . ASN A 1 106 ? -19.102 -3.678 27.838 1.00 68.62 106 ASN A CA 1
ATOM 833 C C . ASN A 1 106 ? -20.633 -3.490 27.746 1.00 68.62 106 ASN A C 1
ATOM 835 O O . ASN A 1 106 ? -21.291 -3.107 28.710 1.00 68.62 106 ASN A O 1
ATOM 839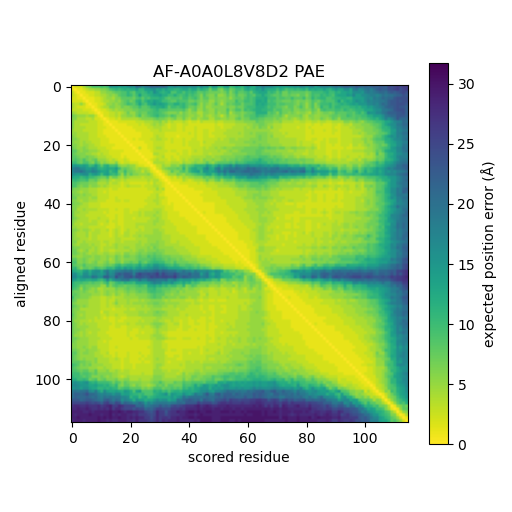 N N . LYS A 1 107 ? -21.227 -3.830 26.594 1.00 62.69 107 LYS A N 1
ATOM 840 C CA . LYS A 1 107 ? -22.686 -3.794 26.397 1.00 62.69 107 LYS A CA 1
ATOM 841 C C . LYS A 1 107 ? -23.430 -4.888 27.183 1.00 62.69 107 LYS A C 1
ATOM 843 O O . LYS A 1 107 ? -24.637 -4.797 27.347 1.00 62.69 107 LYS A O 1
ATOM 848 N N . GLN A 1 108 ? -22.730 -5.930 27.634 1.00 59.56 108 GLN A N 1
ATOM 849 C CA . GLN A 1 108 ? -23.309 -7.061 28.366 1.00 59.56 108 GLN A CA 1
ATOM 850 C C . GLN A 1 108 ? -23.194 -6.884 29.891 1.00 59.56 108 GLN A C 1
ATOM 852 O O . GLN A 1 108 ? -24.005 -7.430 30.630 1.00 59.56 108 GLN A O 1
ATOM 857 N N . THR A 1 109 ? -22.240 -6.069 30.357 1.00 59.28 109 THR A N 1
ATOM 858 C CA . THR A 1 109 ? -22.082 -5.654 31.764 1.00 59.28 109 THR A CA 1
ATOM 859 C C . THR A 1 109 ? -22.923 -4.434 32.152 1.00 59.28 109 THR A C 1
ATOM 861 O O . THR A 1 109 ? -22.901 -4.028 33.306 1.00 59.28 109 THR A O 1
ATOM 864 N N . THR A 1 110 ? -23.676 -3.859 31.212 1.00 54.50 110 THR A N 1
ATOM 865 C CA . THR A 1 110 ? -24.707 -2.840 31.465 1.00 54.50 110 THR A CA 1
ATOM 866 C C . THR A 1 110 ? -26.096 -3.437 31.200 1.00 54.50 110 THR A C 1
ATOM 868 O O . THR A 1 110 ? -26.703 -3.151 30.166 1.00 54.50 110 THR A O 1
ATOM 871 N N . PRO A 1 111 ? -26.610 -4.328 32.073 1.00 49.66 111 PRO A N 1
ATOM 872 C CA . PRO A 1 111 ? -28.025 -4.658 32.050 1.00 49.66 111 PRO A CA 1
ATOM 873 C C . PRO A 1 111 ? -28.822 -3.421 32.476 1.00 49.66 111 PRO A C 1
ATOM 875 O O . PRO A 1 111 ? -28.363 -2.638 33.302 1.00 49.66 111 PRO A O 1
ATOM 878 N N . LEU A 1 112 ? -29.989 -3.251 31.856 1.00 59.81 112 LEU A N 1
ATOM 879 C CA . LEU A 1 112 ? -30.998 -2.244 32.165 1.00 59.81 112 LEU A CA 1
ATOM 880 C C . LEU A 1 112 ? -31.088 -1.930 33.669 1.00 59.81 112 LEU A C 1
ATOM 882 O O . LEU A 1 112 ? -31.721 -2.670 34.414 1.00 59.81 112 LEU A O 1
ATOM 886 N N . ASP A 1 113 ? -30.524 -0.800 34.081 1.00 51.38 113 ASP A N 1
ATOM 887 C CA . ASP A 1 113 ? -30.965 -0.080 35.272 1.00 51.38 113 ASP A CA 1
ATOM 888 C C . ASP A 1 113 ? -31.364 1.328 34.830 1.00 51.38 113 ASP A C 1
ATOM 890 O O . ASP A 1 113 ? -30.568 2.266 34.782 1.00 51.38 113 ASP A O 1
ATOM 894 N N . SER A 1 114 ? -32.564 1.413 34.264 1.00 57.38 114 SER A N 1
ATOM 895 C CA . SER A 1 114 ? -33.380 2.628 34.186 1.00 57.38 114 SER A CA 1
ATOM 896 C C . SER A 1 114 ? -34.663 2.311 33.424 1.00 57.38 114 SER A C 1
ATOM 898 O O . SER A 1 114 ? -34.774 2.562 32.221 1.00 57.38 114 SER A O 1
ATOM 900 N N . LYS A 1 115 ? -35.631 1.738 34.139 1.00 46.31 115 LYS A N 1
ATOM 901 C CA . LYS A 1 115 ? -36.994 2.274 34.300 1.00 46.31 115 LYS A CA 1
ATOM 902 C C . LYS A 1 115 ? -37.901 1.259 34.974 1.00 46.31 115 LYS A C 1
ATOM 904 O O . LYS A 1 115 ? -37.918 0.098 34.516 1.00 46.31 115 LYS A O 1
#

Nearest PDB structures (foldseek):
  3sjr-assembly2_D  TM=6.074E-01  e=9.486E+00  Chromobacterium violaceum

pLDDT: mean 83.25, std 11.02, range [46.31, 94.75]

Foldseek 3Di:
DVVVVVLVVLLCVLVVQLVPVLVCQLVVVDPDHNVRSLVVSLVSLVVSLVVSLVVVVVVCVVVVNPDCVVSVVSNVSSVVSVVVSVVSSVVSVVSSVVVVVVVVVVVVVDDDDDD

Secondary structure (DSSP, 8-state):
-HHHHHHHHHHHHHHHHHHHHHHHHHHT-SSS-HHHHHHHHHHHHHHHHHHHHHHHHHHHHHTT----HHHHHHHHHHHHHHHHHHHHHHHHHHHHHHHHHHHHHHHHS------